Protein AF-A0A7S2CT80-F1 (afdb_monomer_lite)

InterPro domains:
  IPR036259 MFS transporter superfamily [G3DSA:1.20.1250.20] (1-99)
  IPR036259 MFS transporter superfamily [SSF103473] (3-85)
  IPR052187 Lysosomal dipeptide transporter MFSD1 [PTHR23512] (1-88)

Radius of gyration: 21.75 Å; chains: 1; bounding box: 64×32×55 Å

Organism: NCBI:txid156173

Sequence (108 aa):
ISYSVLASVIWPSIPSIVSRKQLGTAYGLVTTMQNFGLFLFPLAVGLVLDITTADAPPIDKNPYSGVEIFFAILGGCGVALGLVLISDSDTRIALNTPGGKLCDARGY

Secondary structure (DSSP, 8-state):
-HHHHHHHHHHHHHHHHS-GGGHHHHHHHHHHHHHHHHHHHHHHHHHHHHHHHHSS-TTS--TTHHHHHHHHHHHHHHHHHHHHHHHHHHHHHHHSSSS---------

pLDDT: mean 75.48, std 12.22, range [38.09, 92.62]

Foldseek 3Di:
DVVVVVVVVPPVVQPVPDDPVCSVVSVVVVVVVVVVVVVVLVVVQVVQLVVQVVPDDPPDDPSCVSVVVVVVVVVVVVVVVVVVVVVVVVVVVQVVDPDRDPPPPPDD

Structure (mmCIF, N/CA/C/O backbone):
data_AF-A0A7S2CT80-F1
#
_entry.id   AF-A0A7S2CT80-F1
#
loop_
_atom_site.group_PDB
_atom_site.id
_atom_site.type_symbol
_atom_site.label_atom_id
_atom_site.label_alt_id
_atom_site.label_comp_id
_atom_site.label_asym_id
_atom_site.label_entity_id
_atom_site.label_seq_id
_atom_site.pdbx_PDB_ins_code
_atom_site.Cartn_x
_atom_site.Cartn_y
_atom_site.Cartn_z
_atom_site.occupancy
_atom_site.B_iso_or_equiv
_atom_site.auth_seq_id
_atom_site.auth_comp_id
_atom_site.auth_asym_id
_atom_site.auth_atom_id
_atom_site.pdbx_PDB_model_num
ATOM 1 N N . ILE A 1 1 ? -7.681 13.906 -4.556 1.00 52.69 1 ILE A N 1
ATOM 2 C CA . ILE A 1 1 ? -9.052 13.397 -4.290 1.00 52.69 1 ILE A CA 1
ATOM 3 C C . ILE A 1 1 ? -9.003 11.986 -3.691 1.00 52.69 1 ILE A C 1
ATOM 5 O O . ILE A 1 1 ? -9.537 11.799 -2.609 1.00 52.69 1 ILE A O 1
ATOM 9 N N . SER A 1 2 ? -8.288 11.023 -4.287 1.00 72.44 2 SER A N 1
ATOM 10 C CA . SER A 1 2 ? -8.223 9.630 -3.792 1.00 72.44 2 SER A CA 1
ATOM 11 C C . SER A 1 2 ? -7.613 9.453 -2.388 1.00 72.44 2 SER A C 1
ATOM 13 O O . SER A 1 2 ? -8.151 8.701 -1.581 1.00 72.44 2 SER A O 1
ATOM 15 N N . TYR A 1 3 ? -6.540 10.182 -2.049 1.00 72.25 3 TYR A N 1
ATOM 16 C CA . TYR A 1 3 ? -5.921 10.121 -0.709 1.00 72.25 3 TYR A CA 1
ATOM 17 C C . TYR A 1 3 ? -6.878 10.563 0.413 1.00 72.25 3 TYR A C 1
ATOM 19 O O . TYR A 1 3 ? -6.891 9.991 1.500 1.00 72.25 3 TYR A O 1
ATOM 27 N N . SER A 1 4 ? -7.733 11.549 0.132 1.00 79.00 4 SER A N 1
ATOM 28 C CA . SER A 1 4 ? -8.718 12.060 1.089 1.00 79.00 4 SER A CA 1
ATOM 29 C C . SER A 1 4 ? -9.793 11.021 1.417 1.00 79.00 4 SER A C 1
ATOM 31 O O . SER A 1 4 ? -10.193 10.909 2.573 1.00 79.00 4 SER A O 1
ATOM 33 N N . VAL A 1 5 ? -10.212 10.220 0.429 1.00 74.12 5 VAL A N 1
ATOM 34 C CA . VAL A 1 5 ? -11.168 9.119 0.633 1.00 74.12 5 VAL A CA 1
ATOM 35 C C . VAL A 1 5 ? -10.549 8.041 1.522 1.00 74.12 5 VAL A C 1
ATOM 37 O O . VAL A 1 5 ? -11.153 7.658 2.520 1.00 74.12 5 VAL A O 1
ATOM 40 N N . LEU A 1 6 ? -9.311 7.627 1.230 1.00 75.94 6 LEU A N 1
ATOM 41 C CA . LEU A 1 6 ? -8.586 6.634 2.027 1.00 75.94 6 LEU A CA 1
ATOM 42 C C . LEU A 1 6 ? -8.474 7.056 3.500 1.00 75.94 6 LEU A C 1
ATOM 44 O O . LEU A 1 6 ? -8.837 6.293 4.395 1.00 75.94 6 LEU A O 1
ATOM 48 N N . ALA A 1 7 ? -8.030 8.290 3.749 1.00 76.69 7 ALA A N 1
ATOM 49 C CA . ALA A 1 7 ? -7.934 8.826 5.100 1.00 76.69 7 ALA A CA 1
ATOM 50 C C . ALA A 1 7 ? -9.309 8.824 5.791 1.00 76.69 7 ALA A C 1
ATOM 52 O O . ALA A 1 7 ? -9.444 8.313 6.901 1.00 76.69 7 ALA A O 1
ATOM 53 N N . SER A 1 8 ? -10.352 9.319 5.118 1.00 78.69 8 SER A N 1
ATOM 54 C CA . SER A 1 8 ? -11.697 9.403 5.699 1.00 78.69 8 SER A CA 1
ATOM 55 C C . SER A 1 8 ? -12.298 8.051 6.092 1.00 78.69 8 SER A C 1
ATOM 57 O O . SER A 1 8 ? -13.107 8.016 7.010 1.00 78.69 8 SER A O 1
ATOM 59 N N . VAL A 1 9 ? -11.892 6.948 5.452 1.00 79.06 9 VAL A N 1
ATOM 60 C CA . VAL A 1 9 ? -12.386 5.598 5.770 1.00 79.06 9 VAL A CA 1
ATOM 61 C C . VAL A 1 9 ? -11.574 4.945 6.893 1.00 79.06 9 VAL A C 1
ATOM 63 O O . VAL A 1 9 ? -12.143 4.303 7.777 1.00 79.06 9 VAL A O 1
ATOM 66 N N . ILE A 1 10 ? -10.249 5.118 6.909 1.00 80.69 10 ILE A N 1
ATOM 67 C CA . ILE A 1 10 ? -9.371 4.436 7.875 1.00 80.69 10 ILE A CA 1
ATOM 68 C C . ILE A 1 10 ? -9.523 5.012 9.28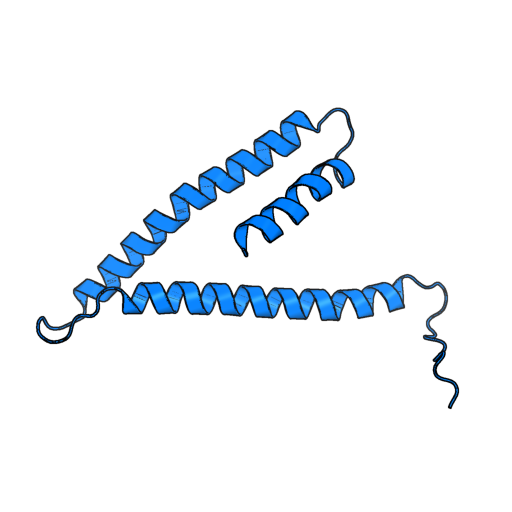6 1.00 80.69 10 ILE A C 1
ATOM 70 O O . ILE A 1 10 ? -9.700 4.258 10.244 1.00 80.69 10 ILE A O 1
ATOM 74 N N . TRP A 1 11 ? -9.480 6.337 9.431 1.00 81.38 11 TRP A N 1
ATOM 75 C CA . TRP A 1 11 ? -9.494 6.986 10.746 1.00 81.38 11 TRP A CA 1
ATOM 76 C C . TRP A 1 11 ? -10.744 6.678 11.604 1.00 81.38 11 TRP A C 1
ATOM 78 O O . TRP A 1 11 ? -10.558 6.411 12.790 1.00 81.38 11 TRP A O 1
ATOM 88 N N . PRO A 1 12 ? -11.987 6.623 11.077 1.00 78.62 12 PRO A N 1
ATOM 89 C CA . PRO A 1 12 ? -13.159 6.211 11.861 1.00 78.62 12 PRO A CA 1
ATOM 90 C C . PRO A 1 12 ? -13.273 4.692 12.069 1.00 78.62 12 PRO A C 1
ATOM 92 O O . PRO A 1 12 ? -13.960 4.258 12.993 1.00 78.62 12 PRO A O 1
ATOM 95 N N . SER A 1 13 ? -12.587 3.874 11.265 1.00 78.00 13 SER A N 1
ATOM 96 C CA . SER A 1 13 ? -12.632 2.408 11.389 1.00 78.00 13 SER A CA 1
ATOM 97 C C . SER A 1 13 ? -11.848 1.896 12.601 1.00 78.00 13 SER A C 1
ATOM 99 O O . SER A 1 13 ? -12.259 0.938 13.254 1.00 78.00 13 SER A O 1
ATOM 101 N N . ILE A 1 14 ? -10.743 2.561 12.951 1.00 76.25 14 ILE A N 1
ATOM 102 C CA . ILE A 1 14 ? -9.891 2.200 14.094 1.00 76.25 14 ILE A CA 1
ATOM 103 C C . ILE A 1 14 ? -10.683 2.182 15.414 1.00 76.25 14 ILE A C 1
ATOM 105 O O . ILE A 1 14 ? -10.727 1.129 16.051 1.00 76.25 14 ILE A O 1
ATOM 109 N N . PRO A 1 15 ? -11.371 3.262 15.838 1.00 75.94 15 PRO A N 1
ATOM 110 C CA . PRO A 1 15 ? -12.100 3.268 17.105 1.00 75.94 15 PRO A CA 1
ATOM 111 C C . PRO A 1 15 ? -13.299 2.310 17.143 1.00 75.94 15 PRO A C 1
ATOM 113 O O . PRO A 1 15 ? -13.780 2.013 18.233 1.00 75.94 15 PRO A O 1
ATOM 116 N N . SER A 1 16 ? -13.767 1.811 15.992 1.00 72.81 16 SER A N 1
ATOM 117 C CA . SER A 1 16 ? -14.832 0.804 15.925 1.00 72.81 16 SER A CA 1
ATOM 118 C C . SER A 1 16 ? -14.344 -0.618 16.232 1.00 72.81 16 SER A C 1
ATOM 120 O O . SER A 1 16 ? -15.163 -1.466 16.582 1.00 72.81 16 SER A O 1
ATOM 122 N N . ILE A 1 17 ? -13.045 -0.900 16.078 1.00 75.12 17 ILE A N 1
ATOM 123 C CA . ILE A 1 17 ? -12.472 -2.256 16.178 1.00 75.12 17 ILE A CA 1
ATOM 124 C C . ILE A 1 17 ? -11.723 -2.470 17.505 1.00 75.12 17 ILE A C 1
ATOM 126 O O . ILE A 1 17 ? -11.661 -3.592 18.004 1.00 75.12 17 ILE A O 1
ATOM 130 N N . VAL A 1 18 ? -11.169 -1.414 18.110 1.00 73.50 18 VAL A N 1
ATOM 131 C CA . VAL A 1 18 ? -10.368 -1.499 19.348 1.00 73.50 18 VAL A CA 1
ATOM 132 C C . VAL A 1 18 ? -11.080 -0.917 20.568 1.00 73.50 18 VAL A C 1
ATOM 134 O O . VAL A 1 18 ? -11.725 0.127 20.514 1.00 73.50 18 VAL A O 1
ATOM 137 N N . SER A 1 19 ? -10.900 -1.576 21.719 1.00 69.56 19 SER A N 1
ATOM 138 C CA . SER A 1 19 ? -11.408 -1.110 23.014 1.00 69.56 19 SER A CA 1
ATOM 139 C C . SER A 1 19 ? -10.846 0.271 23.378 1.00 69.56 19 SER A C 1
ATOM 141 O O . SER A 1 19 ? -9.660 0.546 23.177 1.00 69.56 19 SER A O 1
ATOM 143 N N . ARG A 1 20 ? -11.681 1.132 23.986 1.00 70.12 20 ARG A N 1
ATOM 144 C CA . ARG A 1 20 ? -11.369 2.540 24.324 1.00 70.12 20 ARG A CA 1
ATOM 145 C C . ARG A 1 20 ? -10.034 2.749 25.054 1.00 70.12 20 ARG A C 1
ATOM 147 O O . ARG A 1 20 ? -9.435 3.810 24.927 1.00 70.12 20 ARG A O 1
ATOM 154 N N . LYS A 1 21 ? -9.548 1.745 25.791 1.00 74.12 21 LYS A N 1
ATOM 155 C CA . LYS A 1 21 ? -8.283 1.801 26.545 1.00 74.12 21 LYS A CA 1
ATOM 156 C C . LYS A 1 21 ? -7.017 1.716 25.674 1.00 74.12 21 LYS A C 1
ATOM 158 O O . LYS A 1 21 ? -5.948 2.054 26.162 1.00 74.12 21 LYS A O 1
ATOM 163 N N . GLN A 1 22 ? -7.122 1.273 24.418 1.00 78.75 22 GLN A N 1
ATOM 164 C CA . GLN A 1 22 ? -5.979 1.009 23.524 1.00 78.75 22 GLN A CA 1
ATOM 165 C C . GLN A 1 22 ? -5.980 1.873 22.251 1.00 78.75 22 GLN A C 1
ATOM 167 O O . GLN A 1 22 ? -5.183 1.643 21.342 1.00 78.75 22 GLN A O 1
ATOM 172 N N . LEU A 1 23 ? -6.838 2.898 22.188 1.00 78.75 23 LEU A N 1
ATOM 173 C CA . LEU A 1 23 ? -6.982 3.765 21.012 1.00 78.75 23 LEU A CA 1
ATOM 174 C C . LEU A 1 23 ? -5.671 4.465 20.623 1.00 78.75 23 LEU A C 1
ATOM 176 O O . LEU A 1 23 ? -5.336 4.514 19.444 1.00 78.75 23 LEU A O 1
ATOM 180 N N . GLY A 1 24 ? -4.896 4.949 21.601 1.00 80.56 24 GLY A N 1
ATOM 181 C CA . GLY A 1 24 ? -3.609 5.608 21.342 1.00 80.56 24 GLY A CA 1
ATOM 182 C C . GLY A 1 24 ? -2.577 4.680 20.691 1.00 80.56 24 GLY A C 1
ATOM 183 O O . GLY A 1 24 ? -1.916 5.064 19.730 1.00 80.56 24 GLY A O 1
ATOM 184 N N . THR A 1 25 ? -2.489 3.431 21.154 1.00 84.62 25 THR A N 1
ATOM 185 C CA . THR A 1 25 ? -1.604 2.414 20.568 1.00 84.62 25 THR A CA 1
ATOM 186 C C . THR A 1 25 ? -2.056 2.026 19.162 1.00 84.62 25 THR A C 1
ATOM 188 O O . THR A 1 25 ? -1.223 1.886 18.272 1.00 84.62 25 THR A O 1
ATOM 191 N N . ALA A 1 26 ? -3.367 1.907 18.938 1.00 82.44 26 ALA A N 1
ATOM 192 C CA . ALA A 1 26 ? -3.917 1.574 17.629 1.00 82.44 26 ALA A CA 1
ATOM 193 C C . ALA A 1 26 ? -3.637 2.665 16.581 1.00 82.44 26 ALA A C 1
ATOM 195 O O . ALA A 1 26 ? -3.149 2.356 15.495 1.00 82.44 26 ALA A O 1
ATOM 196 N N . TYR A 1 27 ? -3.852 3.943 16.915 1.00 82.81 27 TYR A N 1
ATOM 197 C CA . TYR A 1 27 ? -3.492 5.051 16.023 1.00 82.81 27 TYR A CA 1
ATOM 198 C C . TYR A 1 27 ? -1.977 5.146 15.787 1.00 82.81 27 TYR A C 1
ATOM 200 O O . TYR A 1 27 ? -1.545 5.410 14.661 1.00 82.81 27 TYR A O 1
ATOM 208 N N . GLY A 1 28 ? -1.165 4.880 16.817 1.00 85.50 28 GLY A N 1
ATOM 209 C CA . GLY A 1 28 ? 0.292 4.822 16.699 1.00 85.50 28 GLY A CA 1
ATOM 210 C C . GLY A 1 28 ? 0.757 3.755 15.707 1.00 85.50 28 GLY A C 1
ATOM 211 O O . GLY A 1 28 ? 1.519 4.074 14.795 1.00 85.50 28 GLY A O 1
ATOM 212 N N . LEU A 1 29 ? 0.245 2.524 15.830 1.00 86.94 29 LEU A N 1
ATOM 213 C CA . LEU A 1 29 ? 0.569 1.396 14.945 1.00 86.94 29 LEU A CA 1
ATOM 214 C C . LEU A 1 29 ? 0.158 1.654 13.490 1.00 86.94 29 LEU A C 1
ATOM 216 O O . LEU A 1 29 ? 0.942 1.428 12.570 1.00 86.94 29 LEU A O 1
ATOM 220 N N . VAL A 1 30 ? -1.048 2.186 13.270 1.00 86.38 30 VAL A N 1
ATOM 221 C CA . VAL A 1 30 ? -1.526 2.530 11.920 1.00 86.38 30 VAL A CA 1
ATOM 222 C C . VAL A 1 30 ? -0.656 3.615 11.282 1.00 86.38 30 VAL A C 1
ATOM 224 O O . VAL A 1 30 ? -0.357 3.559 10.090 1.00 86.38 30 VAL A O 1
ATOM 227 N N . THR A 1 31 ? -0.196 4.587 12.066 1.00 86.69 31 THR A N 1
ATOM 228 C CA . THR A 1 31 ? 0.718 5.631 11.581 1.00 86.69 31 THR A CA 1
ATOM 229 C C . THR A 1 31 ? 2.109 5.073 11.278 1.00 86.69 31 THR A C 1
ATOM 231 O O . THR A 1 31 ? 2.713 5.441 10.273 1.00 86.69 31 THR A O 1
ATOM 234 N N . THR A 1 32 ? 2.616 4.140 12.090 1.00 88.81 32 THR A N 1
ATOM 235 C CA . THR A 1 32 ? 3.921 3.505 11.827 1.00 88.81 32 THR A CA 1
ATOM 236 C C . THR A 1 32 ? 3.888 2.672 10.550 1.00 88.81 32 THR A C 1
ATOM 238 O O . THR A 1 32 ? 4.822 2.748 9.756 1.00 88.81 32 THR A O 1
ATOM 241 N N . MET A 1 33 ? 2.791 1.952 10.300 1.00 88.38 33 MET A N 1
ATOM 242 C CA . MET A 1 33 ? 2.596 1.207 9.054 1.00 88.38 33 MET A CA 1
ATOM 243 C C . MET A 1 33 ? 2.522 2.135 7.830 1.00 88.38 33 MET A C 1
ATOM 245 O O . MET A 1 33 ? 3.109 1.842 6.790 1.00 88.38 33 MET A O 1
ATOM 249 N N . GLN A 1 34 ? 1.855 3.287 7.951 1.00 85.50 34 GLN A N 1
ATOM 250 C CA . GLN A 1 34 ? 1.816 4.287 6.876 1.00 85.50 34 GLN A CA 1
ATOM 251 C C . GLN A 1 34 ? 3.203 4.880 6.586 1.00 85.50 34 GLN A C 1
ATOM 253 O O . GLN A 1 34 ? 3.589 4.983 5.423 1.00 85.50 34 GLN A O 1
ATOM 258 N N . ASN A 1 35 ? 3.985 5.197 7.624 1.00 88.12 35 ASN A N 1
ATOM 259 C CA . ASN A 1 35 ? 5.366 5.668 7.467 1.00 88.12 35 ASN A CA 1
ATOM 260 C C . ASN A 1 35 ? 6.278 4.605 6.837 1.00 88.12 35 ASN A C 1
ATOM 262 O O . ASN A 1 35 ? 7.147 4.938 6.034 1.00 88.12 35 ASN A O 1
ATOM 266 N N . PHE A 1 36 ? 6.053 3.326 7.142 1.00 91.88 36 PHE A N 1
ATOM 267 C CA . PHE A 1 36 ? 6.757 2.229 6.483 1.00 91.88 36 PHE A CA 1
ATOM 268 C C . PHE A 1 36 ? 6.431 2.157 4.985 1.00 91.88 36 PHE A C 1
ATOM 270 O O . PHE A 1 36 ? 7.335 2.012 4.167 1.00 91.88 36 PHE A O 1
ATOM 277 N N . GLY A 1 37 ? 5.162 2.335 4.605 1.00 85.56 37 GLY A N 1
ATOM 278 C CA . GLY A 1 37 ? 4.763 2.431 3.198 1.00 85.56 37 GLY A CA 1
ATOM 279 C C . GLY A 1 37 ? 5.457 3.587 2.471 1.00 85.56 37 GLY A C 1
ATOM 280 O O . GLY A 1 37 ? 6.020 3.388 1.396 1.00 85.56 37 GLY A O 1
ATOM 281 N N . LEU A 1 38 ? 5.495 4.772 3.088 1.00 86.19 38 LEU A N 1
ATOM 282 C CA . LEU A 1 38 ? 6.195 5.951 2.558 1.00 86.19 38 LEU A CA 1
ATOM 283 C C . LEU A 1 38 ? 7.694 5.718 2.325 1.00 86.19 38 LEU A C 1
ATOM 285 O O . LEU A 1 38 ? 8.258 6.332 1.426 1.00 86.19 38 LEU A O 1
ATOM 289 N N . PHE A 1 39 ? 8.329 4.832 3.093 1.00 89.75 39 PHE A N 1
ATOM 290 C CA . PHE A 1 39 ? 9.719 4.426 2.877 1.00 89.75 39 PHE A CA 1
ATOM 291 C C . PHE A 1 39 ? 9.862 3.335 1.802 1.00 89.75 39 PHE A C 1
ATOM 293 O O . PHE A 1 39 ? 10.755 3.399 0.958 1.00 89.75 39 PHE A O 1
ATOM 300 N N . LEU A 1 40 ? 8.971 2.341 1.808 1.00 89.31 40 LEU A N 1
ATOM 301 C CA . LEU A 1 40 ? 9.053 1.176 0.929 1.00 89.31 40 LEU A CA 1
ATOM 302 C C . LEU A 1 40 ? 8.770 1.519 -0.540 1.00 89.31 40 LEU A C 1
ATOM 304 O O . LEU A 1 40 ? 9.447 1.003 -1.426 1.00 89.31 40 LEU A O 1
ATOM 308 N N . PHE A 1 41 ? 7.792 2.388 -0.812 1.00 85.88 41 PHE A N 1
ATOM 309 C CA . PHE A 1 41 ? 7.393 2.723 -2.184 1.00 85.88 41 PHE A CA 1
ATOM 310 C C . PHE A 1 41 ? 8.510 3.404 -2.996 1.00 85.88 41 PHE A C 1
ATOM 312 O O . PHE A 1 41 ? 8.798 2.925 -4.093 1.00 85.88 41 PHE A O 1
ATOM 319 N N . PRO A 1 42 ? 9.188 4.458 -2.498 1.00 86.06 42 PRO A N 1
ATOM 320 C CA . PRO A 1 42 ? 10.318 5.062 -3.205 1.00 86.06 42 PRO A CA 1
ATOM 321 C C . PRO A 1 42 ? 11.472 4.084 -3.446 1.00 86.06 42 PRO A C 1
ATOM 323 O O . PRO A 1 42 ? 12.075 4.106 -4.516 1.00 86.06 42 PRO A O 1
ATOM 326 N N . LEU A 1 43 ? 11.752 3.198 -2.483 1.00 87.25 43 LEU A N 1
ATOM 327 C CA . LEU A 1 43 ? 12.805 2.190 -2.612 1.00 87.25 43 LEU A CA 1
ATOM 328 C C . LEU A 1 43 ? 12.461 1.151 -3.689 1.00 87.25 43 LEU A C 1
ATOM 330 O O . LEU A 1 43 ? 13.300 0.838 -4.530 1.00 87.25 43 LEU A O 1
ATOM 334 N N . ALA A 1 44 ? 11.219 0.662 -3.717 1.00 85.44 44 ALA A N 1
ATOM 335 C CA . ALA A 1 44 ? 10.750 -0.263 -4.747 1.00 85.44 44 ALA A CA 1
ATOM 336 C C . ALA A 1 44 ? 10.790 0.364 -6.151 1.00 85.44 44 ALA A C 1
ATOM 338 O O . ALA A 1 44 ? 11.241 -0.275 -7.099 1.00 85.44 44 ALA A O 1
ATOM 339 N N . VAL A 1 45 ? 10.371 1.626 -6.280 1.00 85.31 45 VAL A N 1
ATOM 340 C CA . VAL A 1 45 ? 10.422 2.369 -7.548 1.00 85.31 45 VAL A CA 1
ATOM 341 C C . VAL A 1 45 ? 11.860 2.555 -8.034 1.00 85.31 45 VAL A C 1
ATOM 343 O O . VAL A 1 45 ? 12.113 2.380 -9.222 1.00 85.31 45 VAL A O 1
ATOM 346 N N . GLY A 1 46 ? 12.801 2.857 -7.133 1.00 83.50 46 GLY A N 1
ATOM 347 C CA . GLY A 1 46 ? 14.224 2.958 -7.469 1.00 83.50 46 GLY A CA 1
ATOM 348 C C . GLY A 1 46 ? 14.785 1.658 -8.048 1.00 83.50 46 GLY A C 1
ATOM 349 O O . GLY A 1 46 ? 15.415 1.679 -9.099 1.00 83.50 46 GLY A O 1
ATOM 350 N N . LEU A 1 47 ? 14.462 0.514 -7.434 1.00 82.81 47 LEU A N 1
ATOM 351 C CA . LEU A 1 47 ? 14.880 -0.798 -7.942 1.00 82.81 47 LEU A CA 1
ATOM 352 C C . LEU A 1 47 ? 14.282 -1.116 -9.320 1.00 82.81 47 LEU A C 1
ATOM 354 O O . LEU A 1 47 ? 14.981 -1.631 -10.188 1.00 82.81 47 LEU A O 1
ATOM 358 N N . VAL A 1 48 ? 12.999 -0.807 -9.538 1.00 80.38 48 VAL A N 1
ATOM 359 C CA . VAL A 1 48 ? 12.342 -1.015 -10.841 1.00 80.38 48 VAL A CA 1
ATOM 360 C C . VAL A 1 48 ? 12.990 -0.145 -11.917 1.00 80.38 48 VAL A C 1
ATOM 362 O O . VAL A 1 48 ? 13.256 -0.639 -13.010 1.00 80.38 48 VAL A O 1
ATOM 365 N N . LEU A 1 49 ? 13.283 1.117 -11.593 1.00 80.06 49 LEU A N 1
ATOM 366 C CA . LEU A 1 49 ? 13.934 2.064 -12.494 1.00 80.06 49 LEU A CA 1
ATOM 367 C C . LEU A 1 49 ? 15.346 1.608 -12.886 1.00 80.06 49 LEU A C 1
ATOM 369 O O . LEU A 1 49 ? 15.704 1.697 -14.062 1.00 80.06 49 LEU A O 1
ATOM 373 N N . ASP A 1 50 ? 16.128 1.102 -11.931 1.00 76.81 50 ASP A N 1
ATOM 374 C CA . ASP A 1 50 ? 17.481 0.597 -12.180 1.00 76.81 50 ASP A CA 1
ATOM 375 C C . ASP A 1 50 ? 17.463 -0.609 -13.132 1.00 76.81 50 ASP A C 1
ATOM 377 O O . ASP A 1 50 ? 18.243 -0.655 -14.086 1.00 76.81 50 ASP A O 1
ATOM 381 N N . ILE A 1 51 ? 16.522 -1.543 -12.939 1.00 72.94 51 ILE A N 1
ATOM 382 C CA . ILE A 1 51 ? 16.347 -2.716 -13.810 1.00 72.94 51 ILE A CA 1
ATOM 383 C C . ILE A 1 51 ? 15.933 -2.279 -15.223 1.00 72.94 51 ILE A C 1
ATOM 385 O O . ILE A 1 51 ? 16.546 -2.685 -16.206 1.00 72.94 51 ILE A O 1
ATOM 389 N N . THR A 1 52 ? 14.935 -1.401 -15.353 1.00 69.62 52 THR A N 1
ATOM 390 C CA . THR A 1 52 ? 14.417 -0.998 -16.672 1.00 69.62 52 THR A CA 1
ATOM 391 C C . THR A 1 52 ? 15.363 -0.078 -17.441 1.00 69.62 52 THR A C 1
ATOM 393 O O . THR A 1 52 ? 15.324 -0.028 -18.670 1.00 69.62 52 THR A O 1
ATOM 396 N N . THR A 1 53 ? 16.230 0.657 -16.741 1.00 65.88 53 THR A N 1
ATOM 397 C CA . THR A 1 53 ? 17.218 1.546 -17.369 1.00 65.88 53 THR A CA 1
ATOM 398 C C . THR A 1 53 ? 18.455 0.781 -17.848 1.00 65.88 53 THR A C 1
ATOM 400 O O . THR A 1 53 ? 19.096 1.230 -18.806 1.00 65.88 53 THR A O 1
ATOM 403 N N . ALA A 1 54 ? 18.776 -0.373 -17.250 1.00 64.12 54 ALA A N 1
ATOM 404 C CA . ALA A 1 54 ? 19.894 -1.223 -17.663 1.00 64.12 54 ALA A CA 1
ATOM 405 C C . ALA A 1 54 ? 19.682 -1.876 -19.045 1.00 64.12 54 ALA A C 1
ATOM 407 O O . ALA A 1 54 ? 20.635 -1.981 -19.814 1.00 64.12 54 ALA A O 1
ATOM 408 N N . ASP A 1 55 ? 18.440 -2.219 -19.401 1.00 59.59 55 ASP A N 1
ATOM 409 C CA . ASP A 1 55 ? 18.137 -3.057 -20.574 1.00 59.59 55 ASP A CA 1
ATOM 410 C C . ASP A 1 55 ? 17.844 -2.300 -21.887 1.00 59.59 55 ASP A C 1
ATOM 412 O O . ASP A 1 55 ? 17.666 -2.923 -22.934 1.00 59.59 55 ASP A O 1
ATOM 416 N N . ALA A 1 56 ? 17.805 -0.961 -21.889 1.00 58.78 56 ALA A N 1
ATOM 417 C CA . ALA A 1 56 ? 17.422 -0.197 -23.085 1.00 58.78 56 ALA A CA 1
ATOM 418 C C . ALA A 1 56 ? 18.618 0.458 -23.842 1.00 58.78 56 ALA A C 1
ATOM 420 O O . ALA A 1 56 ? 19.637 0.806 -23.236 1.00 58.78 56 ALA A O 1
ATOM 421 N N . PRO A 1 57 ? 18.529 0.668 -25.170 1.00 58.28 57 PRO A N 1
ATOM 422 C CA . PRO A 1 57 ? 19.505 1.428 -25.960 1.00 58.28 57 PRO A CA 1
ATOM 423 C C . PRO A 1 57 ? 19.285 2.957 -25.861 1.00 58.28 57 PRO A C 1
ATOM 425 O O . PRO A 1 57 ? 18.155 3.403 -25.685 1.00 58.28 57 PRO A O 1
ATOM 428 N N . PRO A 1 58 ? 20.336 3.795 -25.983 1.00 62.44 58 PRO A N 1
ATOM 429 C CA . PRO A 1 58 ? 20.313 5.224 -25.622 1.00 62.44 58 PRO A CA 1
ATOM 430 C C . PRO A 1 58 ? 19.427 6.155 -26.477 1.00 62.44 58 PRO A C 1
ATOM 432 O O . PRO A 1 58 ? 19.335 7.333 -26.148 1.00 62.44 58 PRO A O 1
ATOM 435 N N . ILE A 1 59 ? 18.786 5.672 -27.547 1.00 58.59 59 ILE A N 1
ATOM 436 C CA . ILE A 1 59 ? 18.071 6.521 -28.524 1.00 58.59 59 ILE A CA 1
ATOM 437 C C . ILE A 1 59 ? 16.550 6.599 -28.267 1.00 58.59 59 ILE A C 1
ATOM 439 O O . ILE A 1 59 ? 15.915 7.520 -28.763 1.00 58.59 59 ILE A O 1
ATOM 443 N N . ASP A 1 60 ? 15.975 5.719 -27.436 1.00 56.69 60 ASP A N 1
ATOM 444 C CA . ASP A 1 60 ? 14.514 5.673 -27.200 1.00 56.69 60 ASP A CA 1
ATOM 445 C C . ASP A 1 60 ? 14.148 5.289 -25.745 1.00 56.69 60 ASP A C 1
ATOM 447 O O . ASP A 1 60 ? 13.190 4.567 -25.464 1.00 56.69 60 ASP A O 1
ATOM 451 N N . LYS A 1 61 ? 14.962 5.720 -24.770 1.00 57.50 61 LYS A N 1
ATOM 452 C CA . LYS A 1 61 ? 14.727 5.417 -23.349 1.00 57.50 61 LYS A CA 1
ATOM 453 C C . LYS A 1 61 ? 13.654 6.327 -22.761 1.00 57.50 61 LYS A C 1
ATOM 455 O O . LYS A 1 61 ? 13.956 7.455 -22.382 1.00 57.50 61 LYS A O 1
ATOM 460 N N . ASN A 1 62 ? 12.445 5.802 -22.563 1.00 64.31 62 ASN A N 1
ATOM 461 C CA . ASN A 1 62 ? 11.579 6.278 -21.485 1.00 64.31 62 ASN A CA 1
ATOM 462 C C . ASN A 1 62 ? 11.825 5.414 -20.231 1.00 64.31 62 ASN A C 1
ATOM 464 O O . ASN A 1 62 ? 11.198 4.360 -20.088 1.00 64.31 62 ASN A O 1
ATOM 468 N N . PRO A 1 63 ? 12.731 5.821 -19.322 1.00 65.06 63 PRO A N 1
ATOM 469 C CA . PRO A 1 63 ? 13.095 5.012 -18.159 1.00 65.06 63 PRO A CA 1
ATOM 470 C C . PRO A 1 63 ? 11.929 4.854 -17.166 1.00 65.06 63 PRO A C 1
ATOM 472 O O . PRO A 1 63 ? 11.957 3.965 -16.322 1.00 65.06 63 PRO A O 1
ATOM 475 N N . TYR A 1 64 ? 10.874 5.665 -17.288 1.00 71.88 64 TYR A N 1
ATOM 476 C CA . TYR A 1 64 ? 9.731 5.664 -16.375 1.00 71.88 64 TYR A CA 1
ATOM 477 C C . TYR A 1 64 ? 8.635 4.655 -16.742 1.00 71.88 64 TYR A C 1
ATOM 479 O O . TYR A 1 64 ? 7.801 4.339 -15.895 1.00 71.88 64 TYR A O 1
ATOM 487 N N . SER A 1 65 ? 8.668 4.080 -17.950 1.00 77.62 65 SER A N 1
ATOM 488 C CA . SER A 1 65 ? 7.647 3.129 -18.426 1.00 77.62 65 SER A CA 1
ATOM 489 C C . SER A 1 65 ? 7.512 1.894 -17.516 1.00 77.62 65 SER A C 1
ATOM 491 O O . SER A 1 65 ? 6.408 1.431 -17.226 1.00 77.62 65 SER A O 1
ATOM 493 N N . GLY A 1 66 ? 8.626 1.399 -16.963 1.00 78.38 66 GLY A N 1
ATOM 494 C CA . GLY A 1 66 ? 8.603 0.278 -16.016 1.00 78.38 66 GLY A CA 1
ATOM 495 C C . GLY A 1 66 ? 7.888 0.606 -14.701 1.00 78.38 66 GLY A C 1
ATOM 496 O O . GLY A 1 66 ? 7.131 -0.209 -14.171 1.00 78.38 66 GLY A O 1
ATOM 497 N N . VAL A 1 67 ? 8.076 1.828 -14.200 1.00 82.00 67 VAL A N 1
ATOM 498 C CA . VAL A 1 67 ? 7.434 2.316 -12.973 1.00 82.00 67 VAL A CA 1
ATOM 499 C C . VAL A 1 67 ? 5.936 2.543 -13.199 1.00 82.00 67 VAL A C 1
ATOM 501 O O . VAL A 1 67 ? 5.120 2.202 -12.342 1.00 82.00 67 VAL A O 1
ATOM 504 N N . GLU A 1 68 ? 5.559 3.061 -14.368 1.00 83.25 68 GLU A N 1
ATOM 505 C CA . GLU A 1 68 ? 4.159 3.247 -14.762 1.00 83.25 68 GLU A CA 1
ATOM 506 C C . GLU A 1 68 ? 3.397 1.914 -14.798 1.00 83.25 68 GLU A C 1
ATOM 508 O O . GLU A 1 68 ? 2.317 1.811 -14.212 1.00 83.25 68 GLU A O 1
ATOM 513 N N . ILE A 1 69 ? 3.976 0.867 -15.399 1.00 83.06 69 ILE A N 1
ATOM 514 C CA . ILE A 1 69 ? 3.369 -0.475 -15.447 1.00 83.06 69 ILE A CA 1
ATOM 515 C C . ILE A 1 69 ? 3.263 -1.087 -14.045 1.00 83.06 69 ILE A C 1
ATOM 517 O O . ILE A 1 69 ? 2.233 -1.674 -13.707 1.00 83.06 69 ILE A O 1
ATOM 521 N N . PHE A 1 70 ? 4.285 -0.916 -13.201 1.00 84.50 70 PHE A N 1
ATOM 522 C CA . PHE A 1 70 ? 4.248 -1.368 -11.808 1.00 84.50 70 PHE A CA 1
ATOM 523 C C . PHE A 1 70 ? 3.054 -0.769 -11.047 1.00 84.50 70 PHE A C 1
ATOM 525 O O . PHE A 1 70 ? 2.266 -1.503 -10.441 1.00 84.50 70 PHE A O 1
ATOM 532 N N . PHE A 1 71 ? 2.865 0.553 -11.124 1.00 85.06 71 PHE A N 1
ATOM 533 C CA . PHE A 1 71 ? 1.725 1.214 -10.484 1.00 85.06 71 PHE A CA 1
ATOM 534 C C . PHE A 1 71 ? 0.386 0.858 -11.139 1.00 85.06 71 PHE A C 1
ATOM 536 O O . PHE A 1 71 ? -0.615 0.738 -10.430 1.00 85.06 71 PHE A O 1
ATOM 543 N N . ALA A 1 72 ? 0.351 0.640 -12.457 1.00 88.25 72 ALA A N 1
ATOM 544 C CA . ALA A 1 72 ? -0.856 0.228 -13.169 1.00 88.25 72 ALA A CA 1
ATOM 545 C C . ALA A 1 72 ? -1.343 -1.160 -12.724 1.00 88.25 72 ALA A C 1
ATOM 547 O O . ALA A 1 72 ? -2.532 -1.335 -12.458 1.00 88.25 72 ALA A O 1
ATOM 548 N N . ILE A 1 73 ? -0.433 -2.130 -12.571 1.00 89.50 73 ILE A N 1
ATOM 549 C CA . ILE A 1 73 ? -0.766 -3.475 -12.078 1.00 89.50 73 ILE A CA 1
ATOM 550 C C . ILE A 1 73 ? -1.215 -3.408 -10.619 1.00 89.50 73 ILE A C 1
ATOM 552 O O . ILE A 1 73 ? -2.233 -3.998 -10.265 1.00 89.50 73 ILE A O 1
ATOM 556 N N . LEU A 1 74 ? -0.508 -2.652 -9.774 1.00 88.88 74 LEU A N 1
ATOM 557 C CA . LEU A 1 74 ? -0.882 -2.484 -8.371 1.00 88.88 74 LEU A CA 1
ATOM 558 C C . LEU A 1 74 ? -2.282 -1.862 -8.224 1.00 88.88 74 LEU A C 1
ATOM 560 O O . LEU A 1 74 ? -3.101 -2.350 -7.443 1.00 88.88 74 LEU A O 1
ATOM 564 N N . GLY A 1 75 ? -2.573 -0.817 -9.004 1.00 87.88 75 GLY A N 1
ATOM 565 C CA . GLY A 1 75 ? -3.892 -0.191 -9.062 1.00 87.88 75 GLY A CA 1
ATOM 566 C C . GLY A 1 75 ? -4.966 -1.149 -9.578 1.00 87.88 75 GLY A C 1
ATOM 567 O O . GLY A 1 75 ? -6.035 -1.247 -8.979 1.00 87.88 75 GLY A O 1
ATOM 568 N N . GLY A 1 76 ? -4.661 -1.913 -10.632 1.00 92.62 76 GLY A N 1
ATOM 569 C CA . GLY A 1 76 ? -5.545 -2.941 -11.183 1.00 92.62 76 GLY A CA 1
ATOM 570 C C . GLY A 1 76 ? -5.890 -4.032 -10.168 1.00 92.62 76 GLY A C 1
ATOM 571 O O . GLY A 1 76 ? -7.065 -4.342 -9.975 1.00 92.62 76 GLY A O 1
ATOM 572 N N . CYS A 1 77 ? -4.896 -4.551 -9.444 1.00 91.81 77 CYS A N 1
ATOM 573 C CA . CYS A 1 77 ? -5.099 -5.493 -8.343 1.00 91.81 77 CYS A CA 1
ATOM 574 C C . CYS A 1 77 ? -5.964 -4.889 -7.227 1.00 91.81 77 CYS A C 1
ATOM 576 O O . CYS A 1 77 ? -6.852 -5.562 -6.708 1.00 91.81 77 CYS A O 1
ATOM 578 N N . GLY A 1 78 ? -5.749 -3.617 -6.879 1.00 88.25 78 GLY A N 1
ATOM 579 C CA . GLY A 1 78 ? -6.562 -2.909 -5.888 1.00 88.25 78 GLY A CA 1
ATOM 580 C C . GLY A 1 78 ? -8.033 -2.800 -6.293 1.00 88.25 78 GLY A C 1
ATOM 581 O O . GLY A 1 78 ? -8.918 -3.063 -5.480 1.00 88.25 78 GLY A O 1
ATOM 582 N N . VAL A 1 79 ? -8.305 -2.480 -7.562 1.00 91.38 79 VAL A N 1
ATOM 583 C CA . VAL A 1 79 ? -9.672 -2.457 -8.106 1.00 91.38 79 VAL A CA 1
ATOM 584 C C . VAL A 1 79 ? -10.283 -3.856 -8.093 1.00 91.38 79 VAL A C 1
ATOM 586 O O . VAL A 1 79 ? -11.411 -4.012 -7.636 1.00 91.38 79 VAL A O 1
ATOM 589 N N . ALA A 1 80 ? -9.541 -4.878 -8.527 1.00 91.62 80 ALA A N 1
ATOM 590 C CA . ALA A 1 80 ? -10.015 -6.259 -8.522 1.00 91.62 80 ALA A CA 1
ATOM 591 C C . ALA A 1 80 ? -10.399 -6.725 -7.109 1.00 91.62 80 ALA A C 1
ATOM 593 O O . ALA A 1 80 ? -11.495 -7.242 -6.911 1.00 91.62 80 ALA A O 1
ATOM 594 N N . LEU A 1 81 ? -9.548 -6.473 -6.111 1.00 88.31 81 LEU A N 1
ATOM 595 C CA . LEU A 1 81 ? -9.857 -6.768 -4.711 1.00 88.31 81 LEU A CA 1
ATOM 596 C C . LEU A 1 81 ? -11.074 -5.979 -4.216 1.00 88.31 81 LEU A C 1
ATOM 598 O O . LEU A 1 81 ? -11.920 -6.545 -3.532 1.00 88.31 81 LEU A O 1
ATOM 602 N N . GLY A 1 82 ? -11.205 -4.704 -4.590 1.00 87.31 82 GLY A N 1
ATOM 603 C CA . GLY A 1 82 ? -12.383 -3.898 -4.262 1.00 87.31 82 GLY A CA 1
ATOM 604 C C . GLY A 1 82 ? -13.681 -4.494 -4.815 1.00 87.31 82 GLY A C 1
ATOM 605 O O . GLY A 1 82 ? -14.668 -4.597 -4.090 1.00 87.31 82 GLY A O 1
ATOM 606 N N . LEU A 1 83 ? -13.665 -4.953 -6.069 1.00 88.69 83 LEU A N 1
ATOM 607 C CA . LEU A 1 83 ? -14.804 -5.633 -6.691 1.00 88.69 83 LEU A CA 1
ATOM 608 C C . LEU A 1 83 ? -15.114 -6.973 -6.011 1.00 88.69 83 LEU A C 1
ATOM 610 O O . LEU A 1 83 ? -16.280 -7.274 -5.762 1.00 88.69 83 LEU A O 1
ATOM 614 N N . VAL A 1 84 ? -14.084 -7.752 -5.664 1.00 89.25 84 VAL A N 1
ATOM 615 C CA . VAL A 1 84 ? -14.243 -9.014 -4.924 1.00 89.25 84 VAL A CA 1
ATOM 616 C C . VAL A 1 84 ? -14.876 -8.766 -3.555 1.00 89.25 84 VAL A C 1
ATOM 618 O O . VAL A 1 84 ? -15.798 -9.480 -3.177 1.00 89.25 84 VAL A O 1
ATOM 621 N N . LEU A 1 85 ? -14.447 -7.729 -2.833 1.00 83.81 85 LEU A N 1
ATOM 622 C CA . LEU A 1 85 ? -15.027 -7.371 -1.536 1.00 83.81 85 LEU A CA 1
ATOM 623 C C . LEU A 1 85 ? -16.492 -6.933 -1.647 1.00 83.81 85 LEU A C 1
ATOM 625 O O . LEU A 1 85 ? -17.298 -7.283 -0.787 1.00 83.81 85 LEU A O 1
ATOM 629 N N . ILE A 1 86 ? -16.851 -6.202 -2.704 1.00 84.38 86 ILE A N 1
ATOM 630 C CA . ILE A 1 86 ? -18.247 -5.836 -2.974 1.00 84.38 86 ILE A CA 1
ATOM 631 C C . ILE A 1 86 ? -19.077 -7.099 -3.235 1.00 84.38 86 ILE A C 1
ATOM 633 O O . ILE A 1 86 ? -20.112 -7.285 -2.599 1.00 84.38 86 ILE A O 1
ATOM 637 N N . SER A 1 87 ? -18.580 -8.015 -4.069 1.00 81.94 87 SER A N 1
ATOM 638 C CA . SER A 1 87 ? -19.259 -9.286 -4.355 1.00 81.94 87 SER A CA 1
ATOM 639 C C . SER A 1 87 ? -19.409 -10.186 -3.118 1.00 81.94 87 SER A C 1
ATOM 641 O O . SER A 1 87 ? -20.399 -10.910 -2.987 1.00 81.94 87 SER A O 1
ATOM 643 N N . ASP A 1 88 ? -18.434 -10.164 -2.208 1.00 80.75 88 ASP A N 1
ATOM 644 C CA . ASP A 1 88 ? -18.478 -10.925 -0.957 1.00 80.75 88 ASP A CA 1
ATOM 645 C C . ASP A 1 88 ? -19.473 -10.318 0.045 1.00 80.75 88 ASP A C 1
ATOM 647 O O . ASP A 1 88 ? -20.158 -11.048 0.759 1.00 80.75 88 ASP A O 1
ATOM 651 N N . SER A 1 89 ? -19.632 -8.990 0.064 1.00 71.06 89 SER A N 1
ATOM 652 C CA . SER A 1 89 ? -20.569 -8.323 0.974 1.00 71.06 89 SER A CA 1
ATOM 653 C C . SER A 1 89 ? -22.029 -8.735 0.740 1.00 71.06 89 SER A C 1
ATOM 655 O O . SER A 1 89 ? -22.740 -9.020 1.707 1.00 71.06 89 SER A O 1
ATOM 657 N N . ASP A 1 90 ? -22.437 -8.902 -0.519 1.00 65.75 90 ASP A N 1
ATOM 658 C CA . ASP A 1 90 ? -23.768 -9.403 -0.881 1.00 65.75 90 ASP A CA 1
ATOM 659 C C . ASP A 1 90 ? -23.965 -10.863 -0.437 1.00 65.75 90 ASP A C 1
ATOM 661 O O . ASP A 1 90 ? -25.020 -11.244 0.079 1.00 65.75 90 ASP A O 1
ATOM 665 N N . THR A 1 91 ? -22.908 -11.673 -0.545 1.00 64.44 91 THR A N 1
ATOM 666 C CA . THR A 1 91 ? -22.909 -13.075 -0.103 1.00 64.44 91 THR 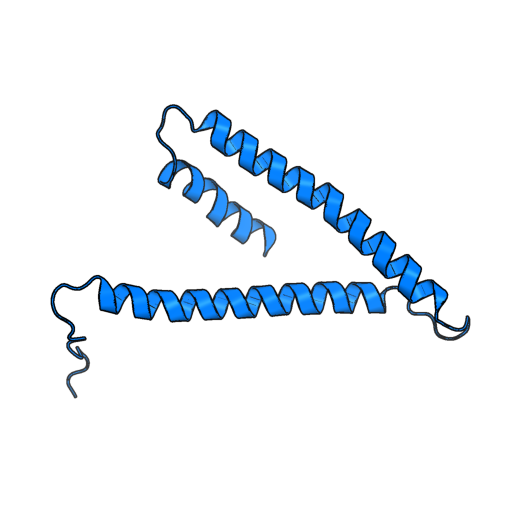A CA 1
ATOM 667 C C . THR A 1 91 ? -22.991 -13.175 1.424 1.00 64.44 91 THR A C 1
ATOM 669 O O . THR A 1 91 ? -23.738 -13.990 1.967 1.00 64.44 91 THR A O 1
ATOM 672 N N . ARG A 1 92 ? -22.289 -12.302 2.154 1.00 58.72 92 ARG A N 1
ATOM 6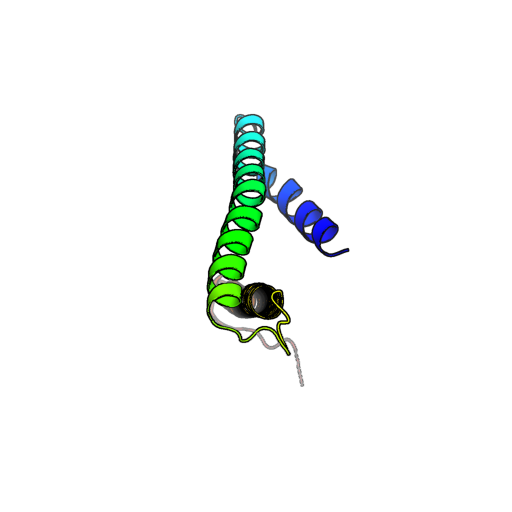73 C CA . ARG A 1 92 ? -22.304 -12.265 3.625 1.00 58.72 92 ARG A CA 1
ATOM 674 C C . ARG A 1 92 ? -23.632 -11.773 4.199 1.00 58.72 92 ARG A C 1
ATOM 676 O O . ARG A 1 92 ? -24.055 -12.283 5.237 1.00 58.72 92 ARG A O 1
ATOM 683 N N . ILE A 1 93 ? -24.313 -10.837 3.534 1.00 61.09 93 ILE A N 1
ATOM 684 C CA . ILE A 1 93 ? -25.660 -10.384 3.923 1.00 61.09 93 ILE A CA 1
ATOM 685 C C . ILE A 1 93 ? -26.685 -11.521 3.755 1.00 61.09 93 ILE A C 1
ATOM 687 O O . ILE A 1 93 ? -27.546 -11.702 4.620 1.00 61.09 93 ILE A O 1
ATOM 691 N N . ALA A 1 94 ? -26.543 -12.358 2.721 1.00 60.66 94 ALA A N 1
ATOM 692 C CA . ALA A 1 94 ? -27.394 -13.532 2.519 1.00 60.66 94 ALA A CA 1
ATOM 693 C C . ALA A 1 94 ? -27.195 -14.634 3.587 1.00 60.66 94 ALA A C 1
ATOM 695 O O . ALA A 1 94 ? -28.157 -15.317 3.936 1.00 60.66 94 ALA A O 1
ATOM 696 N N . LEU A 1 95 ? -25.985 -14.788 4.147 1.00 59.94 95 LEU A N 1
ATOM 697 C CA . LEU A 1 95 ? -25.693 -15.772 5.207 1.00 59.94 95 LEU A CA 1
ATOM 698 C C . LEU A 1 95 ? -26.011 -15.299 6.638 1.00 59.94 95 LEU A C 1
ATOM 700 O O . LEU A 1 95 ? -26.165 -16.134 7.525 1.00 59.94 95 LEU A O 1
ATOM 704 N N . ASN A 1 96 ? -26.107 -13.990 6.889 1.00 64.12 96 ASN A N 1
ATOM 705 C CA . ASN A 1 96 ? -26.406 -13.444 8.223 1.00 64.12 96 ASN A CA 1
ATOM 706 C C . ASN A 1 96 ? -27.919 -13.360 8.531 1.00 64.12 96 ASN A C 1
ATOM 708 O O . ASN A 1 96 ? -28.323 -12.883 9.590 1.00 64.12 96 ASN A O 1
ATOM 712 N N . THR A 1 97 ? -28.768 -13.817 7.608 1.00 66.75 97 THR A N 1
ATOM 713 C CA . THR A 1 97 ? -30.221 -13.906 7.798 1.00 66.75 97 THR A CA 1
ATOM 714 C C . THR A 1 97 ? -30.579 -15.320 8.283 1.00 66.75 97 THR A C 1
ATOM 716 O O . THR A 1 97 ? -30.249 -16.287 7.591 1.00 66.75 97 THR A O 1
ATOM 719 N N . PRO A 1 98 ? -31.236 -15.504 9.448 1.00 52.38 98 PRO A N 1
ATOM 720 C CA . PRO A 1 98 ? -31.576 -16.835 9.935 1.00 52.38 98 PRO A CA 1
ATOM 721 C C . PRO A 1 98 ? -32.745 -17.385 9.112 1.00 52.38 98 PRO A C 1
ATOM 723 O O . PRO A 1 98 ? -33.901 -17.027 9.317 1.00 52.38 98 PRO A O 1
ATOM 726 N N . GLY A 1 99 ? -32.415 -18.251 8.156 1.00 62.00 99 GLY A N 1
ATOM 727 C CA . GLY A 1 99 ? -33.356 -18.833 7.206 1.00 62.00 99 GLY A CA 1
ATOM 728 C C . GLY A 1 99 ? -33.070 -18.314 5.807 1.00 62.00 99 GLY A C 1
ATOM 729 O O . GLY A 1 99 ? -33.569 -17.266 5.415 1.00 62.00 99 GLY A O 1
ATOM 730 N N . GLY A 1 100 ? -32.251 -19.059 5.061 1.00 58.69 1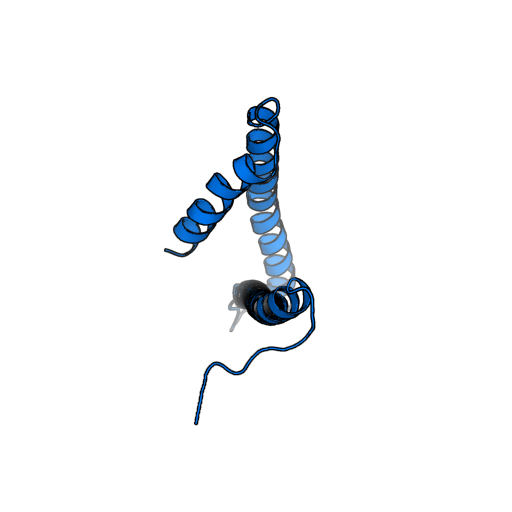00 GLY A N 1
ATOM 731 C CA . GLY A 1 100 ? -31.887 -18.75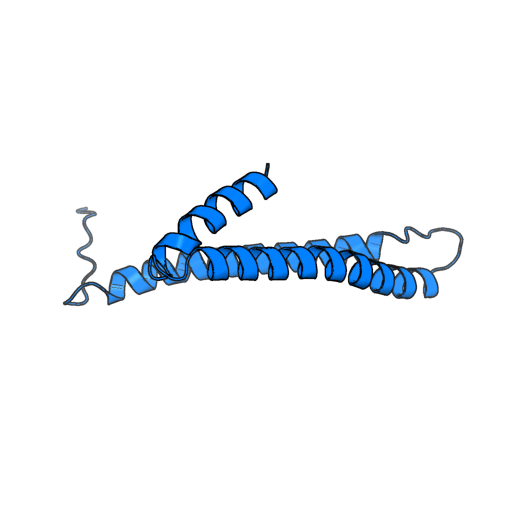7 3.682 1.00 58.69 100 GLY A CA 1
ATOM 732 C C . GLY A 1 100 ? -33.111 -18.647 2.781 1.00 58.69 100 GLY A C 1
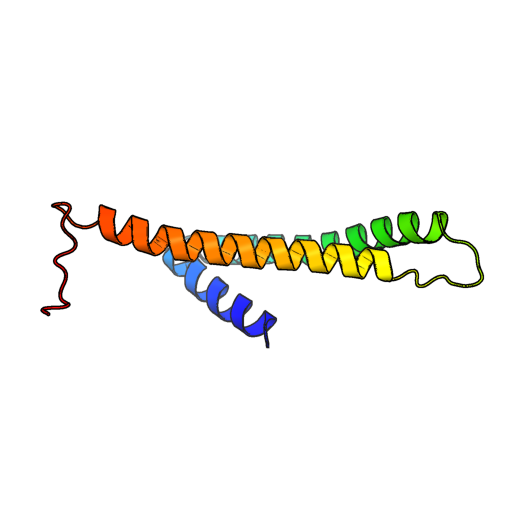ATOM 733 O O . GLY A 1 100 ? -33.558 -19.632 2.206 1.00 58.69 100 GLY A O 1
ATOM 734 N N . LYS A 1 101 ? -33.638 -17.432 2.667 1.00 52.31 101 LYS A N 1
ATOM 735 C CA . LYS A 1 101 ? -34.478 -16.947 1.583 1.00 52.31 101 LYS A CA 1
ATOM 736 C C . LYS A 1 101 ? -34.208 -15.458 1.461 1.00 52.31 101 LYS A C 1
ATOM 738 O O . LYS A 1 101 ? -34.599 -14.675 2.322 1.00 52.31 101 LYS A O 1
ATOM 743 N N . LEU A 1 102 ? -33.583 -15.068 0.357 1.00 60.88 102 LEU A N 1
ATOM 744 C CA . LEU A 1 102 ? -33.874 -13.761 -0.207 1.00 60.88 102 LEU A CA 1
ATOM 745 C C . LEU A 1 102 ? -35.357 -13.836 -0.588 1.00 60.88 102 LEU A C 1
ATOM 747 O O . LEU A 1 102 ? -35.705 -14.445 -1.598 1.00 60.88 102 LEU A O 1
ATOM 751 N N . CYS A 1 103 ? -36.249 -13.331 0.268 1.00 57.47 103 CYS A N 1
ATOM 752 C CA . CYS A 1 103 ? -37.553 -12.925 -0.229 1.00 57.47 103 CYS A CA 1
ATOM 753 C C . CYS A 1 103 ? -37.256 -11.826 -1.237 1.00 57.47 103 CYS A C 1
ATOM 755 O O . CYS A 1 103 ? -36.865 -10.717 -0.872 1.00 57.47 103 CYS A O 1
ATOM 757 N N . ASP A 1 104 ? -37.373 -12.202 -2.502 1.00 59.75 104 ASP A N 1
ATOM 758 C CA . ASP A 1 104 ? -37.516 -11.298 -3.615 1.00 59.75 104 ASP A CA 1
ATOM 759 C C . ASP A 1 104 ? -38.638 -10.308 -3.277 1.00 59.75 104 ASP A C 1
ATOM 761 O O . ASP A 1 104 ? -39.825 -10.615 -3.348 1.00 59.75 104 ASP A O 1
ATOM 765 N N . ALA A 1 105 ? -38.247 -9.127 -2.804 1.00 53.72 105 ALA A N 1
ATOM 766 C CA . ALA A 1 105 ? -39.141 -7.993 -2.620 1.00 53.72 105 ALA A CA 1
ATOM 767 C C . ALA A 1 105 ? -39.296 -7.204 -3.931 1.00 53.72 105 ALA A C 1
ATOM 769 O O . ALA A 1 105 ? -39.664 -6.031 -3.918 1.00 53.72 105 ALA A O 1
ATOM 770 N N . ARG A 1 106 ? -39.019 -7.839 -5.074 1.00 56.94 106 ARG A N 1
ATOM 771 C CA . ARG A 1 106 ? -39.476 -7.414 -6.386 1.00 56.94 106 ARG A CA 1
ATOM 772 C C . ARG A 1 106 ? -40.621 -8.337 -6.793 1.00 56.94 106 ARG A C 1
ATOM 774 O O . ARG A 1 106 ? -40.496 -9.190 -7.655 1.00 56.94 106 ARG A O 1
ATOM 781 N N . GLY A 1 107 ? -41.771 -8.113 -6.160 1.00 45.09 107 GLY A N 1
ATOM 782 C CA . GLY A 1 107 ? -43.052 -8.506 -6.731 1.00 45.09 107 GLY A CA 1
ATOM 783 C C . GLY A 1 107 ? -43.278 -7.753 -8.042 1.00 45.09 107 GLY A C 1
ATOM 784 O O . GLY A 1 107 ? -43.857 -6.668 -8.034 1.00 45.09 107 GLY A O 1
ATOM 785 N N . TYR A 1 108 ? -42.756 -8.332 -9.124 1.00 38.09 108 TYR A N 1
ATOM 786 C CA . TYR A 1 108 ? -43.541 -8.746 -10.283 1.00 38.09 108 TYR A CA 1
ATOM 787 C C . TYR A 1 108 ? -43.346 -10.252 -10.447 1.00 38.09 108 TYR A C 1
ATOM 789 O O . TYR A 1 108 ? -42.175 -10.661 -10.597 1.00 38.09 108 TYR A O 1
#